Protein AF-0000000085141602 (afdb_homodimer)

Solvent-accessible surface area (backbone atoms only — not comparable to full-atom values): 8099 Å² total; per-residue (Å²): 124,82,6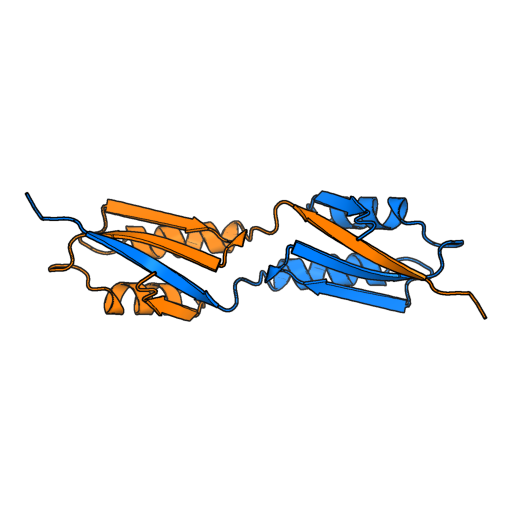4,62,43,82,45,43,29,38,44,47,76,72,51,45,63,69,54,45,49,52,47,30,50,50,49,48,68,38,65,51,36,80,41,54,46,68,37,59,68,73,31,32,34,41,33,33,22,19,58,90,70,36,40,71,66,54,52,31,49,45,38,40,75,75,73,36,48,49,39,88,31,91,123,125,83,62,63,44,82,44,44,28,39,44,47,74,72,51,45,62,68,54,46,50,52,46,31,50,52,48,47,68,38,64,50,37,80,41,53,47,67,36,58,68,75,31,33,34,41,35,35,23,19,57,90,70,36,40,72,66,54,52,33,49,46,36,40,72,76,72,37,48,49,40,85,31,96,120

pLDDT: mean 88.02, std 11.29, range [48.91, 97.75]

Organism: Micrococcus luteus (strain ATCC 4698 / DSM 20030 / JCM 1464 / CCM 169 / CCUG 5858 / IAM 1056 / NBRC 3333 / NCIMB 9278 / NCTC 2665 / VKM Ac-2230) (NCBI:txid465515)

InterPro domains:
  IPR006121 Heavy metal-associated domain, HMA [PF00403] (9-69)
  IPR006121 Heavy metal-associated domain, HMA [PS50846] (5-71)
  IPR006121 Heavy metal-associated domain, HMA [cd00371] (9-71)
  IPR036163 Heavy metal-associated domain superfamily [SSF55008] (4-72)

Secondary structure (DSSP, 8-state):
----EEEEEEEE----HHHHHHHHHHHHTSTTEEEEEEETTTTEEEEEE-TTTS-HHHHHHHHHHTT-EEEEE--/----EEEEEEEE----HHHHHHHHHHHHTSTTEEEEEEETTTTEEEEEE-TTTS-HHHHHHHHHHTT-EEEEE--

Nearest PDB structures (foldseek):
  6ff2-assembly1_B  TM=9.190E-01  e=1.942E-04  Staphylococcus aureus subsp. aureus NCTC 8325
  2qif-assembly1_A  TM=9.012E-01  e=1.942E-04  unclassified
  3dxs-assembly1_X  TM=9.063E-01  e=4.675E-04  Arabidopsis thaliana
  2l3m-assembly1_A  TM=8.772E-01  e=4.084E-04  Bacillus anthracis str. Ames
  1cpz-assembly1_A  TM=8.934E-01  e=8.030E-04  Enterococcus hirae

Structure (mmCIF, N/CA/C/O backbone):
data_AF-0000000085141602-model_v1
#
loop_
_entity.id
_entity.type
_entity.pdbx_description
1 polymer 'Copper chaperone CopZ'
#
loop_
_atom_site.group_PDB
_atom_site.id
_atom_site.type_symbol
_atom_site.label_atom_id
_atom_site.label_alt_id
_atom_site.label_comp_id
_atom_site.label_asym_id
_atom_site.label_entity_id
_atom_site.label_seq_id
_atom_site.pdbx_PDB_ins_code
_atom_site.Cartn_x
_atom_site.Cartn_y
_atom_site.Cartn_z
_atom_site.occupancy
_atom_site.B_iso_or_equiv
_atom_site.auth_seq_id
_atom_site.auth_comp_id
_atom_site.auth_asym_id
_atom_site.auth_atom_id
_atom_site.pdbx_PDB_model_num
ATOM 1 N N . MET A 1 1 ? -6.332 27.312 23.484 1 54.72 1 MET A N 1
ATOM 2 C CA . MET A 1 1 ? -6.516 25.906 23.172 1 54.72 1 MET A CA 1
ATOM 3 C C . MET A 1 1 ? -6.574 25.688 21.656 1 54.72 1 MET A C 1
ATOM 5 O O . MET A 1 1 ? -7.547 26.078 21.016 1 54.72 1 MET A O 1
ATOM 9 N N . THR A 1 2 ? -5.398 25.719 21.109 1 67.19 2 THR A N 1
ATOM 10 C CA . THR A 1 2 ? -5.41 25.844 19.656 1 67.19 2 THR A CA 1
ATOM 11 C C . THR A 1 2 ? -6.25 24.734 19.031 1 67.19 2 THR A C 1
ATOM 13 O O . THR A 1 2 ? -6.184 23.578 19.453 1 67.19 2 THR A O 1
ATOM 16 N N . ALA A 1 3 ? -7.352 25.141 18.484 1 84.75 3 ALA A N 1
ATOM 17 C CA . ALA A 1 3 ? -8.367 24.234 17.953 1 84.75 3 ALA A CA 1
ATOM 18 C C . ALA A 1 3 ? -7.793 23.359 16.844 1 84.75 3 ALA A C 1
ATOM 20 O O . ALA A 1 3 ? -7.156 23.859 15.914 1 84.75 3 ALA A O 1
ATOM 21 N N . THR A 1 4 ? -7.605 22.172 17.266 1 90.94 4 THR A N 1
ATOM 22 C CA . THR A 1 4 ? -7.137 21.234 16.266 1 90.94 4 THR A CA 1
ATOM 23 C C . THR A 1 4 ? -8.312 20.672 15.453 1 90.94 4 THR A C 1
ATOM 25 O O . THR A 1 4 ? -9.422 20.547 15.977 1 90.94 4 THR A O 1
ATOM 28 N N . THR A 1 5 ? -8.125 20.578 14.18 1 93.31 5 THR A N 1
ATOM 29 C CA . THR A 1 5 ? -9.102 19.953 13.297 1 93.31 5 THR A CA 1
ATOM 30 C C . THR A 1 5 ? -8.578 18.625 12.766 1 93.31 5 THR A C 1
ATOM 32 O O . THR A 1 5 ? -7.367 18.406 12.688 1 93.31 5 THR A O 1
ATOM 35 N N . HIS A 1 6 ? -9.555 17.781 12.477 1 94.56 6 HIS A N 1
ATOM 36 C CA . HIS A 1 6 ? -9.266 16.5 11.844 1 94.56 6 HIS A CA 1
ATOM 37 C C . HIS A 1 6 ? -9.461 16.578 10.336 1 94.56 6 HIS A C 1
ATOM 39 O O . HIS A 1 6 ? -10.562 16.859 9.859 1 94.56 6 HIS A O 1
ATOM 45 N N . THR A 1 7 ? -8.383 16.344 9.625 1 94.44 7 THR A N 1
ATOM 46 C CA . THR A 1 7 ? -8.445 16.406 8.172 1 94.44 7 THR A CA 1
ATOM 47 C C . THR A 1 7 ? -8.148 15.047 7.559 1 94.44 7 THR A C 1
ATOM 49 O O . THR A 1 7 ? -7.238 14.344 8 1 94.44 7 THR A O 1
ATOM 52 N N . LEU A 1 8 ? -8.969 14.703 6.59 1 94.31 8 LEU A N 1
ATOM 53 C CA . LEU A 1 8 ? -8.773 13.469 5.832 1 94.31 8 LEU A CA 1
ATOM 54 C C . LEU A 1 8 ? -8.281 13.766 4.418 1 94.31 8 LEU A C 1
ATOM 56 O O . LEU A 1 8 ? -8.875 14.594 3.715 1 94.31 8 LEU A O 1
ATOM 60 N N . LEU A 1 9 ? -7.195 13.094 4.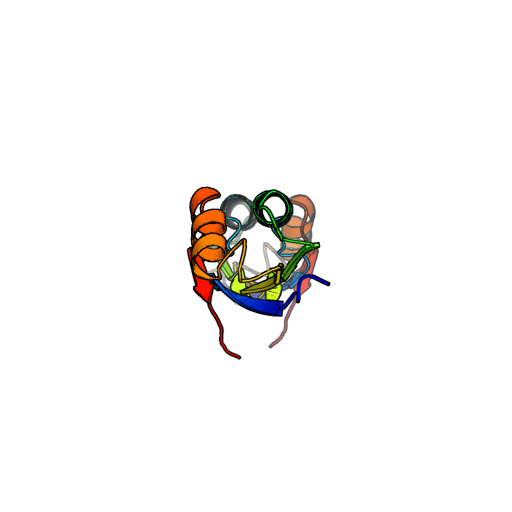113 1 93.81 9 LEU A N 1
ATOM 61 C CA . LEU A 1 9 ? -6.672 13.18 2.754 1 93.81 9 LEU A CA 1
ATOM 62 C C . LEU A 1 9 ? -6.832 11.852 2.023 1 93.81 9 LEU A C 1
ATOM 64 O O . LEU A 1 9 ? -6.664 10.789 2.619 1 93.81 9 LEU A O 1
ATOM 68 N N . ARG A 1 10 ? -7.145 11.953 0.761 1 89.88 10 ARG A N 1
ATOM 69 C CA . ARG A 1 10 ? -7.066 10.805 -0.134 1 89.88 10 ARG A CA 1
ATOM 70 C C . ARG A 1 10 ? -5.734 10.773 -0.873 1 89.88 10 ARG A C 1
ATOM 72 O O . ARG A 1 10 ? -5.305 11.781 -1.437 1 89.88 10 ARG A O 1
ATOM 79 N N . ALA A 1 11 ? -5.098 9.656 -0.662 1 83.69 11 ALA A N 1
ATOM 80 C CA . ALA A 1 11 ? -3.791 9.523 -1.299 1 83.69 11 ALA A CA 1
ATOM 81 C C . ALA A 1 11 ? -3.881 8.672 -2.561 1 83.69 11 ALA A C 1
ATOM 83 O O . ALA A 1 11 ? -4.746 7.801 -2.67 1 83.69 11 ALA A O 1
ATOM 84 N N . GLU A 1 12 ? -3.09 8.984 -3.516 1 75.94 12 GLU A N 1
ATOM 85 C CA . GLU A 1 12 ? -2.928 8.211 -4.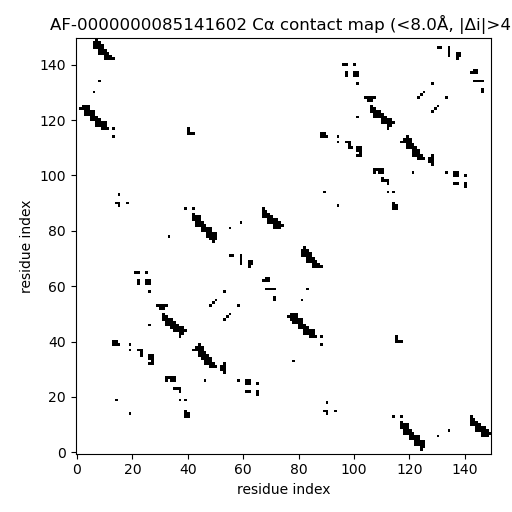742 1 75.94 12 GLU A CA 1
ATOM 86 C C . GLU A 1 12 ? -1.503 7.688 -4.883 1 75.94 12 GLU A C 1
ATOM 88 O O . GLU A 1 12 ? -0.56 8.289 -4.363 1 75.94 12 GLU A O 1
ATOM 93 N N . GLY A 1 13 ? -1.479 6.527 -5.512 1 66.25 13 GLY A N 1
ATOM 94 C CA . GLY A 1 13 ? -0.154 6.008 -5.805 1 66.25 13 GLY A CA 1
ATOM 95 C C . GLY A 1 13 ? 0.419 5.168 -4.676 1 66.25 13 GLY A C 1
ATOM 96 O O . GLY A 1 13 ? 1.611 4.855 -4.676 1 66.25 13 GLY A O 1
ATOM 97 N N . PHE A 1 14 ? -0.442 5.07 -3.656 1 67.31 14 PHE A N 1
ATOM 98 C CA . PHE A 1 14 ? 0.043 4.18 -2.607 1 67.31 14 PHE A CA 1
ATOM 99 C C . PHE A 1 14 ? 0.348 2.797 -3.168 1 67.31 14 PHE A C 1
ATOM 101 O O . PHE A 1 14 ? -0.567 2.031 -3.475 1 67.31 14 PHE A O 1
ATOM 108 N N . SER A 1 15 ? 1.307 2.859 -3.969 1 65.94 15 SER A N 1
ATOM 109 C CA . SER A 1 15 ? 1.892 1.593 -4.398 1 65.94 15 SER A CA 1
ATOM 110 C C . SER A 1 15 ? 3.346 1.477 -3.953 1 65.94 15 SER A C 1
ATOM 112 O O . SER A 1 15 ? 4.027 2.488 -3.773 1 65.94 15 SER A O 1
ATOM 114 N N . CYS A 1 16 ? 3.652 0.542 -3.258 1 71.44 16 CYS A N 1
ATOM 115 C CA . CYS A 1 16 ? 5.07 0.335 -2.992 1 71.44 16 CYS A CA 1
ATOM 116 C C . CYS A 1 16 ? 5.762 -0.313 -4.184 1 71.44 16 CYS A C 1
ATOM 118 O O . CYS A 1 16 ? 5.613 -1.515 -4.414 1 71.44 16 CYS A O 1
ATOM 120 N N . PRO A 1 17 ? 6.234 0.669 -4.973 1 68.19 17 PRO A N 1
ATOM 121 C CA . PRO A 1 17 ? 6.848 0.142 -6.195 1 68.19 17 PRO A CA 1
ATOM 122 C C . PRO A 1 17 ? 7.828 -0.997 -5.918 1 68.19 17 PRO A C 1
ATOM 124 O O . PRO A 1 17 ? 7.867 -1.979 -6.664 1 68.19 17 PRO A O 1
ATOM 127 N N . SER A 1 18 ? 8.586 -0.838 -4.922 1 72.69 18 SER A N 1
ATOM 128 C CA . SER A 1 18 ? 9.547 -1.892 -4.633 1 72.69 18 SER A CA 1
ATOM 129 C C . SER A 1 18 ? 8.852 -3.197 -4.27 1 72.69 18 SER A C 1
ATOM 131 O O . SER A 1 18 ? 9.281 -4.273 -4.684 1 72.69 18 SER A O 1
ATOM 133 N N . CYS A 1 19 ? 7.777 -3.062 -3.666 1 76.94 19 CYS A N 1
ATOM 134 C CA . CYS A 1 19 ? 7.062 -4.266 -3.256 1 76.94 19 CYS A CA 1
ATOM 135 C C . CYS A 1 19 ? 6.41 -4.945 -4.453 1 76.94 19 CYS A C 1
ATOM 137 O O . CYS A 1 19 ? 6.488 -6.168 -4.594 1 76.94 19 CYS A O 1
ATOM 139 N N . VAL A 1 20 ? 5.777 -4.082 -5.273 1 83.81 20 VAL A N 1
ATOM 140 C CA . VAL A 1 20 ? 5.125 -4.621 -6.465 1 83.81 20 VAL A CA 1
ATOM 141 C C . VAL A 1 20 ? 6.148 -5.348 -7.332 1 83.81 20 VAL A C 1
ATOM 143 O O . VAL A 1 20 ? 5.941 -6.504 -7.711 1 83.81 20 VAL A O 1
ATOM 146 N N . ARG A 1 21 ? 7.223 -4.758 -7.465 1 86.94 21 ARG A N 1
ATOM 147 C CA . ARG A 1 21 ? 8.25 -5.336 -8.328 1 86.94 21 ARG A CA 1
ATOM 148 C C . ARG A 1 21 ? 8.805 -6.621 -7.73 1 86.94 21 ARG A C 1
ATOM 150 O O . ARG A 1 21 ? 8.992 -7.613 -8.438 1 86.94 21 ARG A O 1
ATOM 157 N N . LYS A 1 22 ? 9.078 -6.648 -6.48 1 88.31 22 LYS A N 1
ATOM 158 C CA . LYS A 1 22 ? 9.641 -7.809 -5.805 1 88.31 22 LYS A CA 1
ATOM 159 C C . LYS A 1 22 ? 8.703 -9.008 -5.898 1 88.31 22 LYS A C 1
ATOM 161 O O . LYS A 1 22 ? 9.141 -10.125 -6.203 1 88.31 22 LYS A O 1
ATOM 166 N N . ILE A 1 23 ? 7.492 -8.695 -5.664 1 92.19 23 ILE A N 1
ATOM 167 C CA . ILE A 1 23 ? 6.504 -9.773 -5.664 1 92.19 23 ILE A CA 1
ATOM 168 C C . ILE A 1 23 ? 6.328 -10.312 -7.078 1 92.19 23 ILE A C 1
ATOM 170 O O . ILE A 1 23 ? 6.363 -11.531 -7.297 1 92.19 23 ILE A O 1
ATOM 174 N N . GLU A 1 24 ? 6.168 -9.406 -8.008 1 95.69 24 GLU A N 1
ATOM 175 C CA . GLU A 1 24 ? 5.969 -9.844 -9.383 1 95.69 24 GLU A CA 1
ATOM 176 C C . GLU A 1 24 ? 7.195 -10.586 -9.906 1 95.69 24 GLU A C 1
ATOM 178 O O . GLU A 1 24 ? 7.066 -11.609 -10.586 1 95.69 24 GLU A O 1
ATOM 183 N N . LYS A 1 25 ? 8.312 -10.156 -9.586 1 96.12 25 LYS A N 1
ATOM 184 C CA . LYS A 1 25 ? 9.539 -10.828 -10.008 1 96.12 25 LYS A CA 1
ATOM 185 C C . LYS A 1 25 ? 9.641 -12.227 -9.398 1 96.12 25 LYS A C 1
ATOM 187 O O . LYS A 1 25 ? 9.992 -13.18 -10.094 1 96.12 25 LYS A O 1
ATOM 192 N N . ALA A 1 26 ? 9.422 -12.297 -8.195 1 96.38 26 ALA A N 1
ATOM 193 C CA . ALA A 1 26 ? 9.477 -13.578 -7.496 1 96.38 26 ALA A CA 1
ATOM 194 C C . ALA A 1 26 ? 8.508 -14.586 -8.117 1 96.38 26 ALA A C 1
ATOM 196 O O . ALA A 1 26 ? 8.844 -15.758 -8.289 1 96.38 26 ALA A O 1
ATOM 197 N N . LEU A 1 27 ? 7.398 -14.109 -8.461 1 97.62 27 LEU A N 1
ATOM 198 C CA . LEU A 1 27 ? 6.387 -14.977 -9.039 1 97.62 27 LEU A CA 1
ATOM 199 C C . LEU A 1 27 ? 6.758 -15.359 -10.469 1 97.62 27 LEU A C 1
ATOM 201 O O . LEU A 1 27 ? 6.621 -16.531 -10.859 1 97.62 27 LEU A O 1
ATOM 205 N N . ASP A 1 28 ? 7.219 -14.422 -11.188 1 97.25 28 ASP A N 1
ATOM 206 C CA . ASP A 1 28 ? 7.598 -14.648 -12.578 1 97.25 28 ASP A CA 1
ATOM 207 C C . ASP A 1 28 ? 8.75 -15.648 -12.68 1 97.25 28 ASP A C 1
ATOM 209 O O . ASP A 1 28 ? 8.922 -16.297 -13.711 1 97.25 28 ASP A O 1
ATOM 213 N N . ALA A 1 29 ? 9.5 -15.781 -11.68 1 97.38 29 ALA A N 1
ATOM 214 C CA . ALA A 1 29 ? 10.672 -16.656 -11.664 1 97.38 29 ALA A CA 1
ATOM 215 C C . ALA A 1 29 ? 10.258 -18.125 -11.477 1 97.38 29 ALA A C 1
ATOM 217 O O . ALA A 1 29 ? 11.062 -19.031 -11.688 1 97.38 29 ALA A O 1
ATOM 218 N N . LEU A 1 30 ? 9.102 -18.375 -11.117 1 97.75 30 LEU A N 1
ATOM 219 C CA . LEU A 1 30 ? 8.633 -19.734 -10.883 1 97.75 30 LEU A CA 1
ATOM 220 C C . LEU A 1 30 ? 8.367 -20.453 -12.203 1 97.75 30 LEU A C 1
ATOM 222 O O . LEU A 1 30 ? 7.793 -19.859 -13.125 1 97.75 30 LEU A O 1
ATOM 226 N N . PRO A 1 31 ? 8.734 -21.703 -12.25 1 97.31 31 PRO A N 1
ATOM 227 C CA . PRO A 1 31 ? 8.406 -22.453 -13.461 1 97.31 31 PRO A CA 1
ATOM 228 C C . PRO A 1 31 ? 6.902 -22.547 -13.711 1 97.31 31 PRO A C 1
ATOM 230 O O . PRO A 1 31 ? 6.121 -22.719 -12.766 1 97.31 31 PRO A O 1
ATOM 233 N N . GLY A 1 32 ? 6.566 -22.281 -14.984 1 97.19 32 GLY A N 1
ATOM 234 C CA . GLY A 1 32 ? 5.16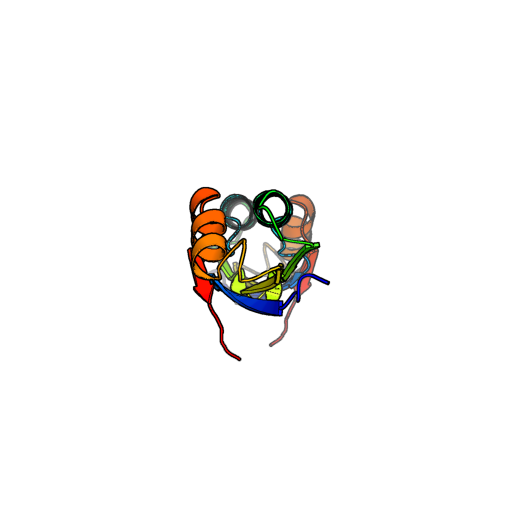8 -22.453 -15.344 1 97.19 32 GLY A CA 1
ATOM 235 C C . GLY A 1 32 ? 4.363 -21.172 -15.203 1 97.19 32 GLY A C 1
ATOM 236 O O . GLY A 1 32 ? 3.193 -21.125 -15.586 1 97.19 32 GLY A O 1
ATOM 237 N N . VAL A 1 33 ? 4.914 -20.219 -14.602 1 97.62 33 VAL A N 1
ATOM 238 C CA . VAL A 1 33 ? 4.238 -18.938 -14.523 1 97.62 33 VAL A CA 1
ATOM 239 C C . VAL A 1 33 ? 4.438 -18.156 -15.828 1 97.62 33 VAL A C 1
ATOM 241 O O . VAL A 1 33 ? 5.559 -18.062 -16.328 1 97.62 33 VAL A O 1
ATOM 244 N N . THR A 1 34 ? 3.389 -17.578 -16.297 1 97 34 THR A N 1
ATOM 245 C CA . THR A 1 34 ? 3.463 -16.859 -17.562 1 97 34 THR A CA 1
ATOM 246 C C . THR A 1 34 ? 3.164 -15.383 -17.375 1 97 34 THR A C 1
ATOM 248 O O . THR A 1 34 ? 3.361 -14.578 -18.281 1 97 34 THR A O 1
ATOM 251 N N . GLY A 1 35 ? 2.619 -15.031 -16.125 1 96.75 35 GLY A N 1
ATOM 252 C CA . GLY A 1 35 ? 2.342 -13.641 -15.805 1 96.75 35 GLY A CA 1
ATOM 253 C C . GLY A 1 35 ? 1.932 -13.422 -14.359 1 96.75 35 GLY A C 1
ATOM 254 O O . GLY A 1 35 ? 1.248 -14.266 -13.766 1 96.75 35 GLY A O 1
ATOM 255 N N . ALA A 1 36 ? 2.367 -12.297 -13.812 1 96.81 36 ALA A N 1
ATOM 256 C CA . ALA A 1 36 ? 1.985 -11.867 -12.469 1 96.81 36 ALA A CA 1
ATOM 257 C C . ALA A 1 36 ? 1.729 -10.367 -12.422 1 96.81 36 ALA A C 1
ATOM 259 O O . ALA A 1 36 ? 2.514 -9.578 -12.961 1 96.81 36 ALA A O 1
ATOM 260 N N . GLN A 1 37 ? 0.609 -10.086 -11.797 1 94.38 37 GLN A N 1
ATOM 261 C CA . GLN A 1 37 ? 0.242 -8.68 -11.641 1 94.38 37 GLN A CA 1
ATOM 262 C C . GLN A 1 37 ? -0.226 -8.391 -10.219 1 94.38 37 GLN A C 1
ATOM 264 O O . GLN A 1 37 ? -1.132 -9.055 -9.711 1 94.38 37 GLN A O 1
ATOM 269 N N . VAL A 1 38 ? 0.414 -7.414 -9.633 1 90.81 38 VAL A N 1
ATOM 270 C CA . VAL A 1 38 ? 0.048 -7.008 -8.281 1 90.81 38 VAL A CA 1
ATOM 271 C C . VAL A 1 38 ? -0.857 -5.781 -8.336 1 90.81 38 VAL A C 1
ATOM 273 O O . VAL A 1 38 ? -0.528 -4.789 -8.984 1 90.81 38 VAL A O 1
ATOM 276 N N . HIS A 1 39 ? -1.957 -5.953 -7.742 1 85.38 39 HIS A N 1
ATOM 277 C CA . HIS A 1 39 ? -2.865 -4.836 -7.52 1 85.38 39 HIS A CA 1
ATOM 278 C C . HIS A 1 39 ? -2.822 -4.371 -6.07 1 85.38 39 HIS A C 1
ATOM 280 O O . HIS A 1 39 ? -3.615 -4.828 -5.242 1 85.38 39 HIS A O 1
ATOM 286 N N . PHE A 1 40 ? -1.981 -3.518 -5.875 1 77.5 40 PHE A N 1
ATOM 287 C CA . PHE A 1 40 ? -1.667 -3.092 -4.52 1 77.5 40 PHE A CA 1
ATOM 288 C C . PHE A 1 40 ? -2.887 -2.467 -3.85 1 77.5 40 PHE A C 1
ATOM 290 O O . PHE A 1 40 ? -3.223 -2.811 -2.715 1 77.5 40 PHE A O 1
ATOM 297 N N . GLU A 1 41 ? -3.553 -1.621 -4.574 1 70.94 41 GLU A N 1
ATOM 298 C CA . GLU A 1 41 ? -4.668 -0.86 -4.02 1 70.94 41 GLU A CA 1
ATOM 299 C C . GLU A 1 41 ? -5.793 -1.784 -3.559 1 70.94 41 GLU A C 1
ATOM 301 O O . GLU A 1 41 ? -6.473 -1.498 -2.57 1 70.94 41 GLU A O 1
ATOM 306 N N . THR A 1 42 ? -5.883 -2.883 -4.246 1 77.38 42 THR A N 1
ATOM 307 C CA . THR A 1 42 ? -6.984 -3.785 -3.924 1 77.38 42 THR A CA 1
ATOM 308 C C . THR A 1 42 ? -6.477 -5.008 -3.164 1 77.38 42 THR A C 1
ATOM 310 O O . THR A 1 42 ? -7.23 -5.953 -2.928 1 77.38 42 THR A O 1
ATOM 313 N N . GLN A 1 43 ? -5.215 -5.004 -2.83 1 81.19 43 GLN A N 1
ATOM 314 C CA . GLN A 1 43 ? -4.598 -6.09 -2.074 1 81.19 43 GLN A CA 1
ATOM 315 C C . GLN A 1 43 ? -4.785 -7.426 -2.785 1 81.19 43 GLN A C 1
ATOM 317 O O . GLN A 1 43 ? -5.156 -8.422 -2.158 1 81.19 43 GLN A O 1
ATOM 322 N N . ARG A 1 44 ? -4.566 -7.402 -4.102 1 89.44 44 ARG A N 1
ATOM 323 C CA . ARG A 1 44 ? -4.742 -8.609 -4.902 1 89.44 44 ARG A CA 1
ATOM 324 C C . ARG A 1 44 ? -3.516 -8.875 -5.77 1 89.44 44 ARG A C 1
ATOM 326 O O . ARG A 1 44 ? -2.84 -7.938 -6.203 1 89.44 44 ARG A O 1
ATOM 333 N N . ILE A 1 45 ? -3.404 -10.156 -6.059 1 92.75 45 ILE A N 1
ATOM 334 C CA . ILE A 1 45 ? -2.371 -10.617 -6.977 1 92.75 45 ILE A CA 1
ATOM 335 C C . ILE A 1 45 ? -2.973 -11.594 -7.98 1 92.75 45 ILE A C 1
ATOM 337 O O . ILE A 1 45 ? -3.615 -12.578 -7.594 1 92.75 45 ILE A O 1
ATOM 341 N N . GLU A 1 46 ? -2.803 -11.266 -9.188 1 96.06 46 GLU A N 1
ATOM 342 C CA . GLU A 1 46 ? -3.209 -12.18 -10.25 1 96.06 46 GLU A CA 1
ATOM 343 C C . GLU A 1 46 ? -2.008 -12.906 -10.844 1 96.06 46 GLU A C 1
ATOM 345 O O . GLU A 1 46 ? -0.972 -12.297 -11.109 1 96.06 46 GLU A O 1
ATOM 350 N N . VAL A 1 47 ? -2.234 -14.227 -11.062 1 96.44 47 VAL A N 1
ATOM 351 C CA . VAL A 1 47 ? -1.129 -15.008 -11.609 1 96.44 47 VAL A CA 1
ATOM 352 C C . VAL A 1 47 ? -1.655 -15.992 -12.656 1 96.44 47 VAL A C 1
ATOM 354 O O . VAL A 1 47 ? -2.643 -16.688 -12.414 1 96.44 47 VAL A O 1
ATOM 357 N N . ASP A 1 48 ? -1.082 -15.992 -13.758 1 97.31 48 ASP A N 1
ATOM 358 C CA . ASP A 1 48 ? -1.276 -17.031 -14.758 1 97.31 48 ASP A CA 1
ATOM 359 C C . ASP A 1 48 ? -0.176 -18.094 -14.68 1 97.31 48 ASP A C 1
ATOM 361 O O . ASP A 1 48 ? 1.01 -17.766 -14.773 1 97.31 48 ASP A O 1
ATOM 365 N N . HIS A 1 49 ? -0.628 -19.328 -14.508 1 97.19 49 HIS A N 1
ATOM 366 C CA . HIS A 1 49 ? 0.385 -20.359 -14.297 1 97.19 49 HIS A CA 1
ATOM 367 C C . HIS A 1 49 ? -0.146 -21.75 -14.672 1 97.19 49 HIS A C 1
ATOM 369 O O . HIS A 1 49 ? -1.358 -21.938 -14.789 1 97.19 49 HIS A O 1
ATOM 375 N N . ASP A 1 50 ? 0.833 -22.672 -14.8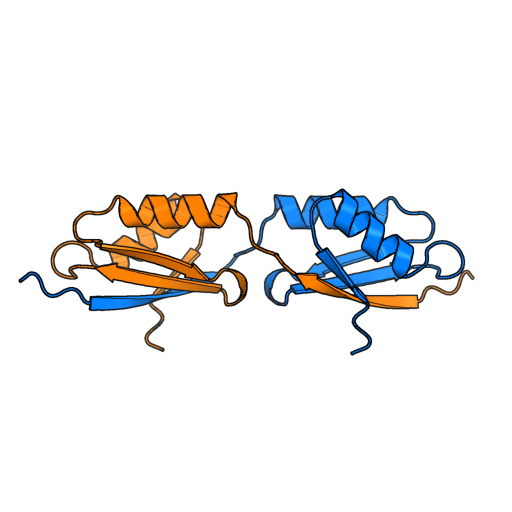98 1 97.19 50 ASP A N 1
ATOM 376 C CA . ASP A 1 50 ? 0.536 -24.109 -15.008 1 97.19 50 ASP A CA 1
ATOM 377 C C . ASP A 1 50 ? 0.455 -24.75 -13.633 1 97.19 50 ASP A C 1
ATOM 379 O O . ASP A 1 50 ? 1.473 -24.922 -12.961 1 97.19 50 ASP A O 1
ATOM 383 N N . PRO A 1 51 ? -0.785 -25.125 -13.32 1 95.25 51 PRO A N 1
ATOM 384 C CA . PRO A 1 51 ? -0.944 -25.641 -11.961 1 95.25 51 PRO A CA 1
ATOM 385 C C . PRO A 1 51 ? -0.251 -26.984 -11.758 1 95.25 51 PRO A C 1
ATOM 387 O O . PRO A 1 51 ? -0.033 -27.406 -10.617 1 95.25 51 PRO A O 1
ATOM 390 N N . GLN A 1 52 ? 0.085 -27.625 -12.781 1 96 52 GLN A N 1
ATOM 391 C CA . GLN A 1 52 ? 0.811 -28.891 -12.672 1 96 52 GLN A CA 1
ATOM 392 C C . GLN A 1 52 ? 2.289 -28.641 -12.375 1 96 52 GLN A C 1
ATOM 394 O O . GLN A 1 52 ? 2.975 -29.531 -11.852 1 96 52 GLN A O 1
ATOM 399 N N . THR A 1 53 ? 2.746 -27.531 -12.625 1 97.25 53 THR A N 1
ATOM 400 C CA . THR A 1 53 ? 4.145 -27.156 -12.43 1 97.25 53 THR A CA 1
ATOM 401 C C . THR A 1 53 ? 4.312 -26.312 -11.164 1 97.25 53 THR A C 1
ATOM 403 O O . THR A 1 53 ? 5.211 -26.578 -10.359 1 97.25 53 THR A O 1
ATOM 406 N N . THR A 1 54 ? 3.516 -25.328 -11.047 1 97.38 54 THR A N 1
ATOM 407 C CA . THR A 1 54 ? 3.473 -24.422 -9.906 1 97.38 54 THR A CA 1
ATOM 408 C C . THR A 1 54 ? 2.057 -24.328 -9.344 1 97.38 54 THR A C 1
ATOM 410 O O . THR A 1 54 ? 1.153 -23.812 -10.008 1 97.38 54 THR A O 1
ATOM 413 N N . THR A 1 55 ? 1.942 -24.781 -8.141 1 95.81 55 THR A N 1
ATOM 414 C CA . THR A 1 55 ? 0.63 -24.797 -7.5 1 95.81 55 THR A CA 1
ATOM 415 C C . THR A 1 55 ? 0.322 -23.438 -6.867 1 95.81 55 THR A C 1
ATOM 417 O O . THR A 1 55 ? 1.201 -22.578 -6.762 1 95.81 55 THR A O 1
ATOM 420 N N . ALA A 1 56 ? -0.925 -23.297 -6.355 1 95.06 56 ALA A N 1
ATOM 421 C CA . ALA A 1 56 ? -1.312 -22.094 -5.633 1 95.06 56 ALA A CA 1
ATOM 422 C C . ALA A 1 56 ? -0.502 -21.938 -4.348 1 95.06 56 ALA A C 1
ATOM 424 O O . ALA A 1 56 ? -0.142 -20.828 -3.961 1 95.06 56 ALA A O 1
ATOM 425 N N . GLN A 1 57 ? -0.252 -23.062 -3.748 1 95.75 57 GLN A N 1
ATOM 426 C CA . GLN A 1 57 ? 0.535 -23.016 -2.52 1 95.75 57 GLN A CA 1
ATOM 427 C C . GLN A 1 57 ? 1.966 -22.578 -2.799 1 95.75 57 GLN A C 1
ATOM 429 O O . GLN A 1 57 ? 2.561 -21.844 -1.997 1 95.75 57 GLN A O 1
ATOM 434 N N . ASP A 1 58 ? 2.475 -22.969 -3.881 1 96.75 58 ASP A N 1
ATOM 435 C CA . ASP A 1 58 ? 3.797 -22.5 -4.293 1 96.75 58 ASP A CA 1
ATOM 436 C C . ASP A 1 58 ? 3.82 -20.984 -4.453 1 96.75 58 ASP A C 1
ATOM 438 O O . ASP A 1 58 ? 4.797 -20.328 -4.086 1 96.75 58 ASP A O 1
ATOM 442 N N . LEU A 1 59 ? 2.762 -20.484 -5.07 1 96.81 59 LEU A N 1
ATOM 443 C CA . LEU A 1 59 ? 2.643 -19.047 -5.246 1 96.81 59 LEU A CA 1
ATOM 444 C C . LEU A 1 59 ? 2.629 -18.328 -3.9 1 96.81 59 LEU A C 1
ATOM 446 O O . LEU A 1 59 ? 3.332 -17.328 -3.713 1 96.81 59 LEU A O 1
ATOM 450 N N . VAL A 1 60 ? 1.872 -18.828 -2.973 1 95.25 60 VAL A N 1
ATOM 451 C CA . VAL A 1 60 ? 1.751 -18.25 -1.637 1 95.25 60 VAL A CA 1
ATOM 452 C C . VAL A 1 60 ? 3.113 -18.25 -0.948 1 95.25 60 VAL A C 1
ATOM 454 O O . VAL A 1 60 ? 3.51 -17.25 -0.344 1 95.25 60 VAL A O 1
ATOM 457 N N . GLU A 1 61 ? 3.818 -19.281 -1.111 1 96.31 61 GLU A N 1
ATOM 458 C CA . GLU A 1 61 ? 5.137 -19.406 -0.491 1 96.31 61 GLU A CA 1
ATOM 459 C C . GLU A 1 61 ? 6.129 -18.422 -1.109 1 96.31 61 GLU A C 1
ATOM 461 O O . GLU A 1 61 ? 6.98 -17.875 -0.409 1 96.31 61 GLU A O 1
ATOM 466 N N . ALA A 1 62 ? 6.047 -18.266 -2.363 1 96.44 62 ALA A N 1
ATOM 467 C CA . ALA A 1 62 ? 6.918 -17.297 -3.037 1 96.44 62 ALA A CA 1
ATOM 468 C C . ALA A 1 62 ? 6.68 -15.883 -2.516 1 96.44 62 ALA A C 1
ATOM 470 O O . ALA A 1 62 ? 7.629 -15.141 -2.271 1 96.44 62 ALA A O 1
ATOM 471 N N . VAL A 1 63 ? 5.426 -15.523 -2.348 1 93.06 63 VAL A N 1
ATOM 472 C CA . VAL A 1 63 ? 5.055 -14.219 -1.82 1 93.06 63 VAL A CA 1
ATOM 473 C C . VAL A 1 63 ? 5.566 -14.07 -0.39 1 93.06 63 VAL A C 1
ATOM 475 O O . VAL A 1 63 ? 6.098 -13.023 -0.017 1 93.06 63 VAL A O 1
ATOM 478 N N . ALA A 1 64 ? 5.484 -15.125 0.377 1 92.19 64 ALA A N 1
ATOM 479 C CA . ALA A 1 64 ? 5.969 -15.125 1.756 1 92.19 64 ALA A CA 1
ATOM 480 C C . ALA A 1 64 ? 7.48 -14.93 1.807 1 92.19 64 ALA A C 1
ATOM 482 O O . ALA A 1 64 ? 7.996 -14.211 2.67 1 92.19 64 ALA A O 1
ATOM 483 N N . LYS A 1 65 ? 8.117 -15.5 0.914 1 93.38 65 LYS A N 1
ATOM 484 C CA . LYS A 1 65 ? 9.578 -15.43 0.867 1 93.38 65 LYS A CA 1
ATOM 485 C C . LYS A 1 65 ? 10.055 -13.992 0.651 1 93.38 65 LYS A C 1
ATOM 487 O O . LYS A 1 65 ? 11.133 -13.617 1.109 1 93.38 65 LYS A O 1
ATOM 492 N N . VAL A 1 66 ? 9.219 -13.266 -0.024 1 88.5 66 VAL A N 1
ATOM 493 C CA . VAL A 1 66 ? 9.633 -11.891 -0.281 1 88.5 66 VAL A CA 1
ATOM 494 C C . VAL A 1 66 ? 9.125 -10.984 0.839 1 88.5 66 VAL A C 1
ATOM 496 O O . VAL A 1 66 ? 9.383 -9.773 0.832 1 88.5 66 VAL A O 1
ATOM 499 N N . GLY A 1 67 ? 8.383 -11.555 1.804 1 84.88 67 GLY A N 1
ATOM 500 C CA . GLY A 1 67 ? 8.109 -10.781 3.008 1 84.88 67 GLY A CA 1
ATOM 501 C C . GLY A 1 67 ? 6.645 -10.406 3.152 1 84.88 67 GLY A C 1
ATOM 502 O O . GLY A 1 67 ? 6.293 -9.57 3.982 1 84.88 67 GLY A O 1
ATOM 503 N N . TYR A 1 68 ? 5.754 -11.062 2.322 1 84.12 68 TYR A N 1
ATOM 504 C CA . TYR A 1 68 ? 4.34 -10.711 2.389 1 84.12 68 TYR A CA 1
ATOM 505 C C . TYR A 1 68 ? 3.473 -11.945 2.592 1 84.12 68 TYR A C 1
ATOM 507 O O . TYR A 1 68 ? 3.883 -13.062 2.256 1 84.12 68 TYR A O 1
ATOM 515 N N . THR A 1 69 ? 2.373 -11.633 3.109 1 89.38 69 THR A N 1
ATOM 516 C CA . THR A 1 69 ? 1.418 -12.719 3.314 1 89.38 69 THR A CA 1
ATOM 517 C C . THR A 1 69 ? 0.336 -12.695 2.238 1 89.38 69 THR A C 1
ATOM 519 O O . THR A 1 69 ? -0.16 -11.625 1.871 1 89.38 69 THR A O 1
ATOM 522 N N . ALA A 1 70 ? 0.169 -13.891 1.712 1 91 70 ALA A N 1
ATOM 523 C CA . ALA A 1 70 ? -0.89 -14.031 0.715 1 91 70 ALA A CA 1
ATOM 524 C C . ALA A 1 70 ? -1.674 -15.32 0.93 1 91 70 ALA A C 1
ATOM 526 O O . ALA A 1 70 ? -1.176 -16.266 1.555 1 91 70 ALA A O 1
ATOM 527 N N . ARG A 1 71 ? -2.918 -15.336 0.515 1 91.19 71 ARG A N 1
ATOM 528 C CA . ARG A 1 71 ? -3.781 -16.516 0.551 1 91.19 71 ARG A CA 1
ATOM 529 C C . ARG A 1 71 ? -4.57 -16.656 -0.746 1 91.19 71 ARG A C 1
ATOM 531 O O . ARG A 1 71 ? -4.961 -15.648 -1.352 1 91.19 71 ARG A O 1
ATOM 538 N N . PRO A 1 72 ? -4.656 -17.922 -1.152 1 85.62 72 PRO A N 1
ATOM 539 C CA . PRO A 1 72 ? -5.496 -18.094 -2.342 1 85.62 72 PRO A CA 1
ATOM 540 C C . PRO A 1 72 ? -6.91 -17.547 -2.15 1 85.62 72 PRO A C 1
ATOM 542 O O . PRO A 1 72 ? -7.48 -17.672 -1.065 1 85.62 72 PRO A O 1
ATOM 545 N N . SER A 1 73 ? -7.266 -16.531 -3.043 1 76.38 73 SER A N 1
ATOM 546 C CA . SER A 1 73 ? -8.633 -16.016 -2.984 1 76.38 73 SER A CA 1
ATOM 547 C C . SER A 1 73 ? -9.5 -16.625 -4.078 1 76.38 73 SER A C 1
ATOM 549 O O . SER A 1 73 ? -9.031 -16.859 -5.195 1 76.38 73 SER A O 1
ATOM 551 N N . ALA A 1 74 ? -10.344 -17.641 -3.836 1 63.44 74 ALA A N 1
ATOM 552 C CA . ALA A 1 74 ? -11.258 -18.141 -4.859 1 63.44 74 ALA A CA 1
ATOM 553 C C . ALA A 1 74 ? -11.914 -17 -5.621 1 63.44 74 ALA A C 1
ATOM 555 O O . ALA A 1 74 ? -12.086 -17.078 -6.84 1 63.44 74 ALA A O 1
ATOM 556 N N . PHE A 1 75 ? -12.727 -16.125 -5.074 1 48.91 75 PHE A N 1
ATOM 557 C CA . PHE A 1 75 ? -13.461 -14.992 -5.641 1 48.91 75 PHE A CA 1
ATOM 558 C C . PHE A 1 75 ? -12.906 -13.672 -5.117 1 48.91 75 PHE A C 1
ATOM 560 O O . PHE A 1 75 ? -12.391 -13.609 -4 1 48.91 75 PHE A O 1
ATOM 567 N N . MET B 1 1 ? -0.056 -28.078 -24.766 1 53.59 1 MET B N 1
ATOM 568 C CA . MET B 1 1 ? -0.481 -26.703 -24.484 1 53.59 1 MET B CA 1
ATOM 569 C C . MET B 1 1 ? -0.725 -26.5 -23 1 53.59 1 MET B C 1
ATOM 571 O O . MET B 1 1 ? -1.668 -27.062 -22.438 1 53.59 1 MET B O 1
ATOM 575 N N . THR B 1 2 ? 0.359 -26.344 -22.312 1 67.06 2 THR B N 1
ATOM 576 C CA . THR B 1 2 ? 0.21 -26.469 -20.875 1 67.06 2 THR B CA 1
ATOM 577 C C . THR B 1 2 ? -0.841 -25.484 -20.344 1 67.06 2 THR B C 1
ATOM 579 O O . THR B 1 2 ? -0.876 -24.328 -20.766 1 67.06 2 THR B O 1
ATOM 582 N N . ALA B 1 3 ? -1.915 -26.047 -19.953 1 85 3 ALA B N 1
ATOM 583 C CA . ALA B 1 3 ? -3.094 -25.281 -19.531 1 85 3 ALA B CA 1
ATOM 584 C C . ALA B 1 3 ? -2.764 -24.344 -18.391 1 85 3 ALA B C 1
ATOM 586 O O . ALA B 1 3 ? -2.148 -24.75 -17.391 1 85 3 ALA B O 1
ATOM 587 N N . THR B 1 4 ? -2.723 -23.156 -18.797 1 90.75 4 THR B N 1
ATOM 588 C CA . THR B 1 4 ? -2.502 -22.156 -17.75 1 90.75 4 THR B CA 1
ATOM 589 C C . THR B 1 4 ? -3.816 -21.781 -17.078 1 90.75 4 THR B C 1
ATOM 591 O O . THR B 1 4 ? -4.875 -21.812 -17.703 1 90.75 4 THR B O 1
ATOM 594 N N . THR B 1 5 ? -3.762 -21.688 -15.781 1 93.31 5 THR B N 1
ATOM 595 C CA . THR B 1 5 ? -4.898 -21.203 -15.008 1 93.31 5 THR B CA 1
ATOM 596 C C . THR B 1 5 ? -4.621 -19.812 -14.445 1 93.31 5 THR B C 1
ATOM 598 O O . THR B 1 5 ? -3.463 -19.453 -14.234 1 93.31 5 THR B O 1
ATOM 601 N N . HIS B 1 6 ? -5.727 -19.109 -14.273 1 94.5 6 HIS B N 1
ATOM 602 C CA . HIS B 1 6 ? -5.68 -17.797 -13.625 1 94.5 6 HIS B CA 1
ATOM 603 C C . HIS B 1 6 ? -6.016 -17.906 -12.148 1 94.5 6 HIS B C 1
ATOM 605 O O . HIS B 1 6 ? -7.113 -18.344 -11.781 1 94.5 6 HIS B O 1
ATOM 611 N N . THR B 1 7 ? -5.074 -17.547 -11.336 1 94.44 7 THR B N 1
ATOM 612 C CA . THR B 1 7 ? -5.27 -17.625 -9.891 1 94.44 7 THR B CA 1
ATOM 613 C C . THR B 1 7 ? -5.23 -16.234 -9.258 1 94.44 7 THR B C 1
ATOM 615 O O . THR B 1 7 ? -4.383 -15.414 -9.617 1 94.44 7 THR B O 1
ATOM 618 N N . LEU B 1 8 ? -6.168 -16 -8.383 1 94.31 8 LEU B N 1
ATOM 619 C CA . LEU B 1 8 ? -6.227 -14.758 -7.621 1 94.31 8 LEU B CA 1
ATOM 620 C C . LEU B 1 8 ? -5.852 -15 -6.16 1 94.31 8 LEU B C 1
ATOM 622 O O . LEU B 1 8 ? -6.402 -15.891 -5.512 1 94.31 8 LEU B O 1
ATOM 626 N N . LEU B 1 9 ? -4.906 -14.188 -5.75 1 93.81 9 LEU B N 1
ATOM 627 C CA . LEU B 1 9 ? -4.52 -14.211 -4.34 1 93.81 9 LEU B CA 1
ATOM 628 C C . LEU B 1 9 ? -4.93 -12.922 -3.643 1 93.81 9 LEU B C 1
ATOM 630 O O . LEU B 1 9 ? -4.848 -11.836 -4.227 1 93.81 9 LEU B O 1
ATOM 634 N N . ARG B 1 10 ? -5.348 -13.062 -2.406 1 89.81 10 ARG B N 1
ATOM 635 C CA . ARG B 1 10 ? -5.516 -11.914 -1.516 1 89.81 10 ARG B CA 1
ATOM 636 C C . ARG B 1 10 ? -4.281 -11.711 -0.647 1 89.81 10 ARG B C 1
ATOM 638 O O . ARG B 1 10 ? -3.773 -12.664 -0.046 1 89.81 10 ARG B O 1
ATOM 645 N N . ALA B 1 11 ? -3.787 -10.523 -0.799 1 83.62 11 ALA B N 1
ATOM 646 C CA . ALA B 1 11 ? -2.576 -10.219 -0.043 1 83.62 11 ALA B CA 1
ATOM 647 C C . ALA B 1 11 ? -2.896 -9.383 1.193 1 83.62 11 ALA B C 1
ATOM 649 O O . ALA B 1 11 ? -3.883 -8.641 1.21 1 83.62 11 ALA B O 1
ATOM 650 N N . GLU B 1 12 ? -2.166 -9.578 2.232 1 76 12 GLU B N 1
ATOM 651 C CA . GLU B 1 12 ? -2.221 -8.789 3.457 1 76 12 GLU B CA 1
ATOM 652 C C . GLU B 1 12 ? -0.887 -8.094 3.727 1 76 12 GLU B C 1
ATOM 654 O O . GLU B 1 12 ? 0.166 -8.586 3.311 1 76 12 GLU B O 1
ATOM 659 N N . GLY B 1 13 ? -1.069 -6.941 4.332 1 66.62 13 GLY B N 1
ATOM 660 C CA . GLY B 1 13 ? 0.15 -6.266 4.75 1 66.62 13 GLY B CA 1
ATOM 661 C C . GLY B 1 13 ? 0.722 -5.352 3.684 1 66.62 13 GLY B C 1
ATOM 662 O O . GLY B 1 13 ? 1.863 -4.898 3.793 1 66.62 13 GLY B O 1
ATOM 663 N N . PHE B 1 14 ? -0.048 -5.324 2.598 1 67.56 14 PHE B N 1
ATOM 664 C CA . PHE B 1 14 ? 0.426 -4.383 1.59 1 67.56 14 PHE B CA 1
ATOM 665 C C . PHE B 1 14 ? 0.511 -2.973 2.164 1 67.56 14 PHE B C 1
ATOM 667 O O . PHE B 1 14 ? -0.514 -2.318 2.371 1 67.56 14 PHE B O 1
ATOM 674 N N . SER B 1 15 ? 1.352 -2.928 3.076 1 66.06 15 SER B N 1
ATOM 675 C CA . SER B 1 15 ? 1.729 -1.604 3.559 1 66.06 15 SER B CA 1
ATOM 676 C C . SER B 1 15 ? 3.203 -1.316 3.287 1 66.06 15 SER B C 1
ATOM 678 O O . SER B 1 15 ? 4.02 -2.238 3.217 1 66.06 15 SER B O 1
ATOM 680 N N . CYS B 1 16 ? 3.463 -0.349 2.619 1 71.56 16 CYS B N 1
ATOM 681 C CA . CYS B 1 16 ? 4.871 0.026 2.516 1 71.56 16 CYS B CA 1
ATOM 682 C C . CYS B 1 16 ? 5.328 0.766 3.766 1 71.56 16 CYS B C 1
ATOM 684 O O . CYS B 1 16 ? 5 1.938 3.955 1 71.56 16 CYS B O 1
ATOM 686 N N . PRO B 1 17 ? 5.863 -0.138 4.609 1 68.5 17 PRO B N 1
ATOM 687 C CA . PRO B 1 17 ? 6.254 0.468 5.883 1 68.5 17 PRO B CA 1
ATOM 688 C C . PRO B 1 17 ? 7.105 1.724 5.703 1 68.5 17 PRO B C 1
ATOM 690 O O . PRO B 1 17 ? 6.934 2.699 6.438 1 68.5 17 PRO B O 1
ATOM 693 N N . SER B 1 18 ? 7.965 1.643 4.809 1 73.12 18 SER B N 1
ATOM 694 C CA . SER B 1 18 ? 8.812 2.814 4.613 1 73.12 18 SER B CA 1
ATOM 695 C C . SER B 1 18 ? 7.992 4.02 4.16 1 73.12 18 SER B C 1
ATOM 697 O O . SER B 1 18 ? 8.234 5.145 4.602 1 73.12 18 SER B O 1
ATOM 699 N N . CYS B 1 19 ? 7.023 3.77 3.436 1 77.19 19 CYS B N 1
ATOM 700 C CA . CYS B 1 19 ? 6.199 4.867 2.941 1 77.19 19 CYS B CA 1
ATOM 701 C C . CYS B 1 19 ? 5.336 5.449 4.055 1 77.19 19 CYS B C 1
ATOM 703 O O . CYS B 1 19 ? 5.234 6.668 4.195 1 77.19 19 CYS B O 1
ATOM 705 N N . VAL B 1 20 ? 4.738 4.5 4.82 1 83.88 20 VAL B N 1
ATOM 706 C CA 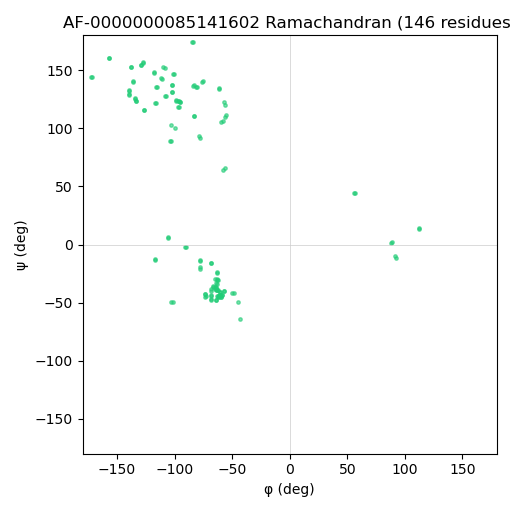. VAL B 1 20 ? 3.896 4.941 5.926 1 83.88 20 VAL B CA 1
ATOM 707 C C . VAL B 1 20 ? 4.719 5.797 6.891 1 83.88 20 VAL B C 1
ATOM 709 O O . VAL B 1 20 ? 4.316 6.906 7.238 1 83.88 20 VAL B O 1
ATOM 712 N N . ARG B 1 21 ? 5.844 5.363 7.145 1 86.94 21 ARG B N 1
ATOM 713 C CA . ARG B 1 21 ? 6.684 6.066 8.109 1 86.94 21 ARG B CA 1
ATOM 714 C C . ARG B 1 21 ? 7.129 7.418 7.559 1 86.94 21 ARG B C 1
ATOM 716 O O . ARG B 1 21 ? 7.109 8.422 8.281 1 86.94 21 ARG B O 1
ATOM 723 N N . LYS B 1 22 ? 7.52 7.48 6.344 1 88.38 22 LYS B N 1
ATOM 724 C CA . LYS B 1 22 ? 7.984 8.711 5.719 1 88.38 22 LYS B CA 1
ATOM 725 C C . LYS B 1 22 ? 6.891 9.773 5.703 1 88.38 22 LYS B C 1
ATOM 727 O O . LYS B 1 22 ? 7.137 10.938 6.031 1 88.38 22 LYS B O 1
ATOM 732 N N . ILE B 1 23 ? 5.758 9.305 5.34 1 92.19 23 ILE B N 1
ATOM 733 C CA . ILE B 1 23 ? 4.641 10.234 5.227 1 92.19 23 ILE B CA 1
ATOM 734 C C . ILE B 1 23 ? 4.246 10.734 6.617 1 92.19 23 ILE B C 1
ATOM 736 O O . ILE B 1 23 ? 4.098 11.938 6.828 1 92.19 23 ILE B O 1
ATOM 740 N N . GLU B 1 24 ? 4.129 9.797 7.516 1 95.69 24 GLU B N 1
ATOM 741 C CA . GLU B 1 24 ? 3.729 10.195 8.859 1 95.69 24 GLU B CA 1
ATOM 742 C C . GLU B 1 24 ? 4.785 11.094 9.508 1 95.69 24 GLU B C 1
ATOM 744 O O . GLU B 1 24 ? 4.449 12.086 10.156 1 95.69 24 GLU B O 1
ATOM 749 N N . LYS B 1 25 ? 5.969 10.82 9.312 1 96.19 25 LYS B N 1
ATOM 750 C CA . LYS B 1 25 ? 7.043 11.648 9.859 1 96.19 25 LYS B CA 1
ATOM 751 C C . LYS B 1 25 ? 7.016 13.047 9.25 1 96.19 25 LYS B C 1
ATOM 753 O O . LYS B 1 25 ? 7.168 14.039 9.969 1 96.19 25 LYS B O 1
ATOM 758 N N . ALA B 1 26 ? 6.918 13.094 8.016 1 96.5 26 ALA B N 1
ATOM 759 C CA . ALA B 1 26 ? 6.867 14.375 7.316 1 96.5 26 ALA B CA 1
ATOM 760 C C . ALA B 1 26 ? 5.715 15.234 7.824 1 96.5 26 ALA B C 1
ATOM 762 O O . ALA B 1 26 ? 5.871 16.438 8.016 1 96.5 26 ALA B O 1
ATOM 763 N N . LEU B 1 27 ? 4.656 14.609 8.062 1 97.62 27 LEU B N 1
ATOM 764 C CA . LEU B 1 27 ? 3.48 15.328 8.539 1 97.62 27 LEU B CA 1
ATOM 765 C C . LEU B 1 27 ? 3.646 15.75 9.992 1 97.62 27 LEU B C 1
ATOM 767 O O . LEU B 1 27 ? 3.312 16.875 10.359 1 97.62 27 LEU B O 1
ATOM 771 N N . ASP B 1 28 ? 4.16 14.883 10.766 1 97.25 28 ASP B N 1
ATOM 772 C CA . ASP B 1 28 ? 4.363 15.148 12.188 1 97.25 28 ASP B CA 1
ATOM 773 C C . ASP B 1 28 ? 5.352 16.297 12.398 1 97.25 28 ASP B C 1
ATOM 775 O O . ASP B 1 28 ? 5.328 16.953 13.438 1 97.25 28 ASP B O 1
ATOM 779 N N . ALA B 1 29 ? 6.164 16.516 11.484 1 97.44 29 ALA B N 1
ATOM 780 C CA . ALA B 1 29 ? 7.199 17.547 11.586 1 97.44 29 ALA B CA 1
ATOM 781 C C . ALA B 1 29 ? 6.617 18.938 11.344 1 97.44 29 ALA B C 1
ATOM 783 O O . ALA B 1 29 ? 7.27 19.953 11.633 1 97.44 29 ALA B O 1
ATOM 784 N N . LEU B 1 30 ? 5.488 19.047 10.852 1 97.75 30 LEU B N 1
ATOM 785 C CA . LEU B 1 30 ? 4.871 20.344 10.57 1 97.75 30 LEU B CA 1
ATOM 786 C C . LEU B 1 30 ? 4.379 21 11.852 1 97.75 30 LEU B C 1
ATOM 788 O O . LEU B 1 30 ? 3.805 20.344 12.719 1 97.75 30 LEU B O 1
ATOM 792 N N . PRO B 1 31 ? 4.566 22.297 11.938 1 97.38 31 PRO B N 1
ATOM 793 C CA . PRO B 1 31 ? 4.02 22.984 13.102 1 97.38 31 PRO B CA 1
ATOM 794 C C . PRO B 1 31 ? 2.5 22.875 13.203 1 97.38 31 PRO B C 1
ATOM 796 O O . PRO B 1 31 ? 1.806 22.938 12.18 1 97.38 31 PRO B O 1
ATOM 799 N N . GLY B 1 32 ? 2.076 22.578 14.422 1 97.19 32 GLY B N 1
ATOM 800 C CA . GLY B 1 32 ? 0.639 22.547 14.641 1 97.19 32 GLY B CA 1
ATOM 801 C C . GLY B 1 32 ? 0.033 21.172 14.422 1 97.19 32 GLY B C 1
ATOM 802 O O . GLY B 1 32 ? -1.153 20.953 14.68 1 97.19 32 GLY B O 1
ATOM 803 N N . VAL B 1 33 ? 0.771 20.297 13.898 1 97.62 33 VAL B N 1
ATOM 804 C CA . VAL B 1 33 ? 0.289 18.938 13.75 1 97.62 33 VAL B CA 1
ATOM 805 C C . VAL B 1 33 ? 0.453 18.188 15.07 1 97.62 33 VAL B C 1
ATOM 807 O O . VAL B 1 33 ? 1.519 18.234 15.688 1 97.62 33 VAL B O 1
ATOM 810 N N . THR B 1 34 ? -0.542 17.484 15.438 1 96.94 34 THR B N 1
ATOM 811 C CA . THR B 1 34 ? -0.501 16.766 16.703 1 96.94 34 THR B CA 1
ATOM 812 C C . THR B 1 34 ? -0.578 15.266 16.484 1 96.94 34 THR B C 1
ATOM 814 O O . THR B 1 34 ? -0.366 14.484 17.422 1 96.94 34 THR B O 1
ATOM 817 N N . GLY B 1 35 ? -0.956 14.859 15.203 1 96.69 35 GLY B N 1
ATOM 818 C CA . GLY B 1 35 ? -1.009 13.445 14.867 1 96.69 35 GLY B CA 1
ATOM 819 C C . GLY B 1 35 ? -1.235 13.195 13.391 1 96.69 35 GLY B C 1
ATOM 820 O O . GLY B 1 35 ? -1.964 13.938 12.734 1 96.69 35 GLY B O 1
ATOM 821 N N . ALA B 1 36 ? -0.593 12.141 12.883 1 96.81 36 ALA B N 1
ATOM 822 C CA . ALA B 1 36 ? -0.775 11.672 11.516 1 96.81 36 ALA B CA 1
ATOM 823 C C . ALA B 1 36 ? -0.822 10.148 11.453 1 96.81 36 ALA B C 1
ATOM 825 O O . ALA B 1 36 ? -0.004 9.469 12.078 1 96.81 36 ALA B O 1
ATOM 826 N N . GLN B 1 37 ? -1.824 9.711 10.734 1 94.69 37 GLN B N 1
ATOM 827 C CA . GLN B 1 37 ? -1.984 8.273 10.547 1 94.69 37 GLN B CA 1
ATOM 828 C C . GLN B 1 37 ? -2.266 7.934 9.086 1 94.69 37 GLN B C 1
ATOM 830 O O . GLN B 1 37 ? -3.193 8.477 8.484 1 94.69 37 GLN B O 1
ATOM 835 N N . VAL B 1 38 ? -1.451 7.062 8.562 1 90.81 38 VAL B N 1
ATOM 836 C CA . VAL B 1 38 ? -1.62 6.625 7.184 1 90.81 38 VAL B CA 1
ATOM 837 C C . VAL B 1 38 ? -2.355 5.285 7.152 1 90.81 38 VAL B C 1
ATOM 839 O O . VAL B 1 38 ? -1.962 4.336 7.84 1 90.81 38 VAL B O 1
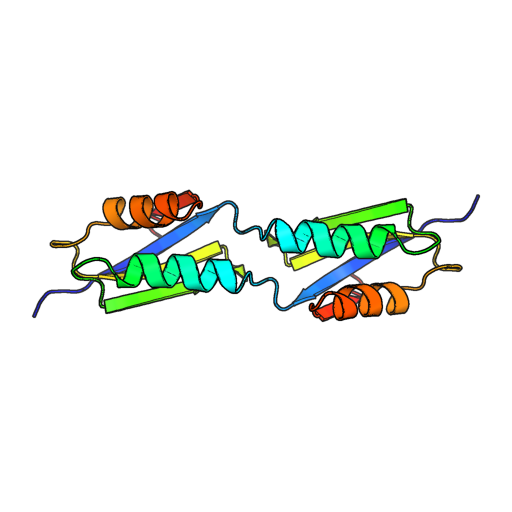ATOM 842 N N . HIS B 1 39 ? -3.396 5.32 6.465 1 85.62 39 HIS B N 1
ATOM 843 C CA . HIS B 1 39 ? -4.117 4.094 6.152 1 85.62 39 HIS B CA 1
ATOM 844 C C . HIS B 1 39 ? -3.857 3.654 4.715 1 85.62 39 HIS B C 1
ATOM 846 O O . HIS B 1 39 ? -4.617 4.004 3.809 1 85.62 39 HIS B O 1
ATOM 852 N N . PHE B 1 40 ? -2.891 2.924 4.613 1 77.56 40 PHE B N 1
ATOM 853 C CA . PHE B 1 40 ? -2.377 2.564 3.297 1 77.56 40 PHE B CA 1
ATOM 854 C C . PHE B 1 40 ? -3.416 1.779 2.504 1 77.56 40 PHE B C 1
ATOM 856 O O . PHE B 1 40 ? -3.67 2.08 1.336 1 77.56 40 PHE B O 1
ATOM 863 N N . GLU B 1 41 ? -4.043 0.85 3.17 1 71.06 41 GLU B N 1
ATOM 864 C CA . GLU B 1 41 ? -4.977 -0.054 2.508 1 71.06 41 GLU B CA 1
ATOM 865 C C . GLU B 1 41 ? -6.164 0.709 1.929 1 71.06 41 GLU B C 1
ATOM 867 O O . GLU B 1 41 ? -6.695 0.338 0.88 1 71.06 41 GLU B O 1
ATOM 872 N N . THR B 1 42 ? -6.48 1.77 2.598 1 77.62 42 THR B N 1
ATOM 873 C CA . THR B 1 42 ? -7.656 2.512 2.16 1 77.62 42 THR B CA 1
ATOM 874 C C . THR B 1 42 ? -7.25 3.801 1.451 1 77.62 42 THR B C 1
ATOM 876 O O . THR B 1 42 ? -8.102 4.637 1.14 1 77.62 42 THR B O 1
ATOM 879 N N . GLN B 1 43 ? -5.984 3.973 1.225 1 81.38 43 GLN B N 1
ATOM 880 C CA . GLN B 1 43 ? -5.449 5.141 0.53 1 81.38 43 GLN B CA 1
ATOM 881 C C . GLN B 1 43 ? -5.883 6.434 1.215 1 81.38 43 GLN B C 1
ATOM 883 O O . GLN B 1 43 ? -6.32 7.375 0.552 1 81.38 43 GLN B O 1
ATOM 888 N N . ARG B 1 44 ? -5.793 6.418 2.541 1 89.62 44 ARG B N 1
ATOM 889 C CA . ARG B 1 44 ? -6.207 7.586 3.312 1 89.62 44 ARG B CA 1
ATOM 890 C C . ARG B 1 44 ? -5.121 8 4.301 1 89.62 44 ARG B C 1
ATOM 892 O O . ARG B 1 44 ? -4.371 7.16 4.801 1 89.62 44 ARG B O 1
ATOM 899 N N . ILE B 1 45 ? -5.203 9.281 4.594 1 92.88 45 ILE B N 1
ATOM 900 C CA . ILE B 1 45 ? -4.344 9.867 5.613 1 92.88 45 ILE B CA 1
ATOM 901 C C . ILE B 1 45 ? -5.172 10.75 6.543 1 92.88 45 ILE B C 1
ATOM 903 O O . ILE B 1 45 ? -5.891 11.641 6.086 1 92.88 45 ILE B O 1
ATOM 907 N N . GLU B 1 46 ? -5.09 10.438 7.754 1 96.12 46 GLU B N 1
ATOM 908 C CA . GLU B 1 46 ? -5.719 11.281 8.766 1 96.12 46 GLU B CA 1
ATOM 909 C C . GLU B 1 46 ? -4.691 12.156 9.477 1 96.12 46 GLU B C 1
ATOM 911 O O . GLU B 1 46 ? -3.619 11.68 9.852 1 96.12 46 GLU B O 1
ATOM 916 N N . VAL B 1 47 ? -5.125 13.422 9.656 1 96.56 47 VAL B N 1
ATOM 917 C CA . VAL B 1 47 ? -4.195 14.344 10.305 1 96.56 47 VAL B CA 1
ATOM 918 C C . VAL B 1 47 ? -4.953 15.227 11.289 1 96.56 47 VAL B C 1
ATOM 920 O O . VAL B 1 47 ? -5.996 15.797 10.953 1 96.56 47 VAL B O 1
ATOM 923 N N . ASP B 1 48 ? -4.492 15.305 12.453 1 97.31 48 ASP B N 1
ATOM 924 C CA . ASP B 1 48 ? -4.926 16.297 13.43 1 97.31 48 ASP B CA 1
ATOM 925 C C . ASP B 1 48 ? -3.975 17.484 13.461 1 97.31 48 ASP B C 1
ATOM 927 O O . ASP B 1 48 ? -2.771 17.328 13.68 1 97.31 48 ASP B O 1
ATOM 931 N N . HIS B 1 49 ? -4.578 18.672 13.234 1 97.25 49 HIS B N 1
ATOM 932 C CA . HIS B 1 49 ? -3.699 19.828 13.125 1 97.25 49 HIS B CA 1
ATOM 933 C C . HIS B 1 49 ? -4.449 21.125 13.43 1 97.25 49 HIS B C 1
ATOM 935 O O . HIS B 1 49 ? -5.68 21.156 13.422 1 97.25 49 HIS B O 1
ATOM 941 N N . ASP B 1 50 ? -3.623 22.188 13.766 1 97.31 50 ASP B N 1
ATOM 942 C CA . ASP B 1 50 ? -4.117 23.562 13.836 1 97.31 50 ASP B CA 1
ATOM 943 C C . ASP B 1 50 ? -4.148 24.203 12.453 1 97.31 50 ASP B C 1
ATOM 945 O O . ASP B 1 50 ? -3.1 24.516 11.883 1 97.31 50 ASP B O 1
ATOM 949 N N . PRO B 1 51 ? -5.395 24.406 12 1 95.31 51 PRO B N 1
ATOM 950 C CA . PRO B 1 51 ? -5.484 24.906 10.633 1 95.31 51 PRO B CA 1
ATOM 951 C C . PRO B 1 51 ? -4.965 26.328 10.492 1 95.31 51 PRO B C 1
ATOM 953 O O . PRO B 1 51 ? -4.691 26.797 9.375 1 95.31 51 PRO B O 1
ATOM 956 N N . GLN B 1 52 ? -4.824 27 11.539 1 96.06 52 GLN B N 1
ATOM 957 C CA . GLN B 1 52 ? -4.27 28.344 11.492 1 96.06 52 GLN B CA 1
ATOM 958 C C . GLN B 1 52 ? -2.75 28.312 11.352 1 96.06 52 GLN B C 1
ATOM 960 O O . GLN B 1 52 ? -2.143 29.281 10.898 1 96.06 52 GLN B O 1
ATOM 965 N N . THR B 1 53 ? -2.164 27.281 11.68 1 97.31 53 THR B N 1
ATOM 966 C CA . THR B 1 53 ? -0.717 27.109 11.641 1 97.31 53 THR B CA 1
ATOM 967 C C . THR B 1 53 ? -0.306 26.312 10.406 1 97.31 53 THR B C 1
ATOM 969 O O . THR B 1 53 ? 0.625 26.688 9.695 1 97.31 53 THR B O 1
ATOM 972 N N . THR B 1 54 ? -0.936 25.219 10.195 1 97.38 54 THR B N 1
ATOM 973 C CA . THR B 1 54 ? -0.739 24.328 9.055 1 97.38 54 THR B CA 1
ATOM 974 C C . THR B 1 54 ? -2.062 24.047 8.352 1 97.38 54 THR B C 1
ATOM 976 O O . THR B 1 54 ? -2.955 23.406 8.914 1 97.38 54 THR B O 1
ATOM 979 N N . THR B 1 55 ? -2.121 24.484 7.141 1 95.94 55 THR B N 1
ATOM 980 C CA . THR B 1 55 ? -3.352 24.328 6.371 1 95.94 55 THR B CA 1
ATOM 981 C C . THR B 1 55 ? -3.412 22.953 5.711 1 95.94 55 THR B C 1
ATOM 983 O O . THR B 1 55 ? -2.422 22.219 5.699 1 95.94 55 THR B O 1
ATOM 986 N N . ALA B 1 56 ? -4.559 22.656 5.082 1 95.06 56 ALA B N 1
ATOM 987 C CA . ALA B 1 56 ? -4.707 21.422 4.324 1 95.06 56 ALA B CA 1
ATOM 988 C C . ALA B 1 56 ? -3.754 21.391 3.133 1 95.06 56 ALA B C 1
ATOM 990 O O . ALA B 1 56 ? -3.219 20.328 2.785 1 95.06 56 ALA B O 1
ATOM 991 N N . GLN B 1 57 ? -3.598 22.547 2.561 1 95.81 57 GLN B N 1
ATOM 992 C CA . GLN B 1 57 ? -2.691 22.625 1.421 1 95.81 57 GLN B CA 1
ATOM 993 C C . GLN B 1 57 ? -1.249 22.359 1.847 1 95.81 57 GLN B C 1
ATOM 995 O O . GLN B 1 57 ? -0.483 21.734 1.112 1 95.81 57 GLN B O 1
ATOM 1000 N N . ASP B 1 58 ? -0.921 22.797 2.967 1 96.81 58 ASP B N 1
ATOM 1001 C CA . ASP B 1 58 ? 0.402 22.516 3.514 1 96.81 58 ASP B CA 1
ATOM 1002 C C . ASP B 1 58 ? 0.609 21 3.686 1 96.81 58 ASP B C 1
ATOM 1004 O O . ASP B 1 58 ? 1.697 20.484 3.422 1 96.81 58 ASP B O 1
ATOM 1008 N N . LEU B 1 59 ? -0.427 20.359 4.195 1 96.81 59 LEU B N 1
ATOM 1009 C CA . LEU B 1 59 ? -0.372 18.922 4.363 1 96.81 59 LEU B CA 1
ATOM 1010 C C . LEU B 1 59 ? -0.151 18.219 3.025 1 96.81 59 LEU B C 1
ATOM 1012 O O . LEU B 1 59 ? 0.694 17.328 2.918 1 96.81 59 LEU B O 1
ATOM 1016 N N . VAL B 1 60 ? -0.871 18.625 2.029 1 95.25 60 VAL B N 1
ATOM 1017 C CA . VAL B 1 60 ? -0.776 18.047 0.691 1 95.25 60 VAL B CA 1
ATOM 1018 C C . VAL B 1 60 ? 0.639 18.234 0.147 1 95.25 60 VAL B C 1
ATOM 1020 O O . VAL B 1 60 ? 1.222 17.297 -0.416 1 95.25 60 VAL B O 1
ATOM 1023 N N . GLU B 1 61 ? 1.174 19.344 0.387 1 96.31 61 GLU B N 1
ATOM 1024 C CA . GLU B 1 61 ? 2.518 19.656 -0.095 1 96.31 61 GLU B CA 1
ATOM 1025 C C . GLU B 1 61 ? 3.568 18.812 0.624 1 96.31 61 GLU B C 1
ATOM 1027 O O . GLU B 1 61 ? 4.551 18.391 0.016 1 96.31 61 GLU B O 1
ATOM 1032 N N . ALA B 1 62 ? 3.383 18.609 1.845 1 96.44 62 ALA B N 1
ATOM 1033 C CA . ALA B 1 62 ? 4.301 17.766 2.605 1 96.44 62 ALA B CA 1
ATOM 1034 C C . ALA B 1 62 ? 4.309 16.344 2.072 1 96.44 62 ALA B C 1
ATOM 1036 O O . ALA B 1 62 ? 5.367 15.727 1.932 1 96.44 62 ALA B O 1
ATOM 1037 N N . VAL B 1 63 ? 3.143 15.828 1.8 1 93.12 63 VAL B N 1
ATOM 1038 C CA . VAL B 1 63 ? 3.006 14.484 1.242 1 93.12 63 VAL B CA 1
ATOM 1039 C C . VAL B 1 63 ? 3.676 14.422 -0.129 1 93.12 63 VAL B C 1
ATOM 1041 O O . VAL B 1 63 ? 4.371 13.453 -0.445 1 93.12 63 VAL B O 1
ATOM 1044 N N . ALA B 1 64 ? 3.518 15.484 -0.903 1 92.12 64 ALA B N 1
ATOM 1045 C CA . ALA B 1 64 ? 4.133 15.555 -2.225 1 92.12 64 ALA B CA 1
ATOM 1046 C C . ALA B 1 64 ? 5.656 15.57 -2.123 1 92.12 64 ALA B C 1
ATOM 1048 O O . ALA B 1 64 ? 6.344 14.945 -2.932 1 92.12 64 ALA B O 1
ATOM 1049 N N . LYS B 1 65 ? 6.121 16.188 -1.17 1 93.44 65 LYS B N 1
ATOM 1050 C CA . LYS B 1 65 ? 7.562 16.328 -0.977 1 93.44 65 LYS B CA 1
ATOM 1051 C C . LYS B 1 65 ? 8.203 14.961 -0.707 1 93.44 65 LYS B C 1
ATOM 1053 O O . LYS B 1 65 ? 9.367 14.742 -1.051 1 93.44 65 LYS B O 1
ATOM 1058 N N . VAL B 1 66 ? 7.41 14.125 -0.108 1 88.5 66 VAL B N 1
ATOM 1059 C CA . VAL B 1 66 ? 7.98 12.812 0.197 1 88.5 66 VAL B CA 1
ATOM 1060 C C . VAL B 1 66 ? 7.727 11.859 -0.965 1 88.5 66 VAL B C 1
ATOM 1062 O O . VAL B 1 66 ? 8.148 10.695 -0.924 1 88.5 66 VAL B O 1
ATOM 1065 N N . GLY B 1 67 ? 7.02 12.328 -2.002 1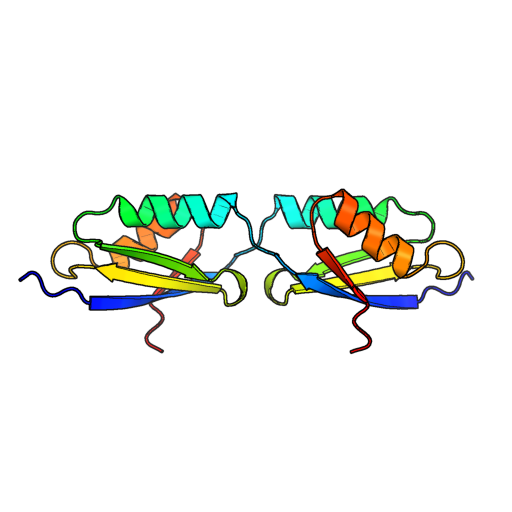 84.94 67 GLY B N 1
ATOM 1066 C CA . GLY B 1 67 ? 6.977 11.547 -3.225 1 84.94 67 GLY B CA 1
ATOM 1067 C C . GLY B 1 67 ? 5.602 10.977 -3.521 1 84.94 67 GLY B C 1
ATOM 1068 O O . GLY B 1 67 ? 5.457 10.094 -4.371 1 84.94 67 GLY B O 1
ATOM 1069 N N . TYR B 1 68 ? 4.559 11.516 -2.785 1 84 68 TYR B N 1
ATOM 1070 C CA . TYR B 1 68 ? 3.223 10.969 -2.998 1 84 68 TYR B CA 1
ATOM 1071 C C . TYR B 1 68 ? 2.225 12.078 -3.305 1 84 68 TYR B C 1
ATOM 1073 O O . TYR B 1 68 ? 2.451 13.242 -2.953 1 84 68 TYR B O 1
ATOM 1081 N N . THR B 1 69 ? 1.225 11.625 -3.945 1 89.5 69 THR B N 1
ATOM 1082 C CA . THR B 1 69 ? 0.159 12.57 -4.25 1 89.5 69 THR B CA 1
ATOM 1083 C C . THR B 1 69 ? -1.016 12.391 -3.295 1 89.5 69 THR B C 1
ATOM 1085 O O . THR B 1 69 ? -1.396 11.266 -2.973 1 89.5 69 THR B O 1
ATOM 1088 N N . ALA B 1 70 ? -1.396 13.539 -2.793 1 91.12 70 ALA B N 1
ATOM 1089 C CA . ALA B 1 70 ? -2.561 13.531 -1.913 1 91.12 70 ALA B CA 1
ATOM 1090 C C . ALA B 1 70 ? -3.482 14.711 -2.213 1 91.12 70 ALA B C 1
ATOM 1092 O O . ALA B 1 70 ? -3.053 15.711 -2.789 1 91.12 70 ALA B O 1
ATOM 1093 N N . ARG B 1 71 ? -4.742 14.539 -1.928 1 91.25 71 ARG B N 1
ATOM 1094 C CA . ARG B 1 71 ? -5.746 15.586 -2.059 1 91.25 71 ARG B CA 1
ATOM 1095 C C . ARG B 1 71 ? -6.676 15.609 -0.85 1 91.25 71 ARG B C 1
ATOM 1097 O O . ARG B 1 71 ? -6.988 14.562 -0.279 1 91.25 71 ARG B O 1
ATOM 1104 N N . PRO B 1 72 ? -6.996 16.844 -0.452 1 85.69 72 PRO B N 1
ATOM 1105 C CA . PRO B 1 72 ? -7.969 16.891 0.643 1 85.69 72 PRO B CA 1
ATOM 1106 C C . PRO B 1 72 ? -9.266 16.172 0.312 1 85.69 72 PRO B C 1
ATOM 1108 O O . PRO B 1 72 ? -9.742 16.219 -0.827 1 85.69 72 PRO B O 1
ATOM 1111 N N . SER B 1 73 ? -9.594 15.156 1.202 1 77 73 SER B N 1
ATOM 1112 C CA . SER B 1 73 ? -10.859 14.469 1.005 1 77 73 SER B CA 1
ATOM 1113 C C . SER B 1 73 ? -11.914 14.945 2.004 1 77 73 SER B C 1
ATOM 1115 O O . SER B 1 73 ? -11.586 15.242 3.156 1 77 73 SER B O 1
ATOM 1117 N N . ALA B 1 74 ? -12.883 15.797 1.654 1 63.75 74 ALA B N 1
ATOM 1118 C CA . ALA B 1 74 ? -13.961 16.188 2.562 1 63.75 74 ALA B CA 1
ATOM 1119 C C . ALA B 1 74 ? -14.523 14.961 3.293 1 63.75 74 ALA B C 1
ATOM 1121 O O . ALA B 1 74 ? -14.914 15.055 4.461 1 63.75 74 ALA B O 1
ATOM 1122 N N . PHE B 1 75 ? -14.859 13.891 2.6 1 51.16 75 PHE B N 1
ATOM 1123 C CA . PHE B 1 75 ? -15.508 12.688 3.115 1 51.16 75 PHE B CA 1
ATOM 1124 C C . PHE B 1 75 ? -14.711 11.445 2.729 1 51.16 75 PHE B C 1
ATOM 1126 O O . PHE B 1 75 ? -14.047 11.422 1.689 1 51.16 75 PHE B O 1
#

Foldseek 3Di:
DPDDDDDDDDDPPPDPPVLQVQLFVLQCPFPFWDGWGDDPVVRDIDTGGDCVRANPVNSQVSSVVSPDGDDDDPD/DPDDDDDDDDDPDPDPPVLQVQLFVLQCPFPFWDGWGDDPVVRDIDTHGDCVRANPVNSQVSNVVSPDGDDDDPD

Sequence (150 aa):
MTATTHTLLRAEGFSCPSCVRKIEKALDALPGVTGAQVHFETQRIEVDHDPQTTTAQDLVEAVAKVGYTARPSAFMTATTHTLLRAEGFSCPSCVRKIEKALDALPGVTGAQVHFETQRIEVDHDPQTTTAQDLVEAVAKVGYTARPSAF

Radius of gyration: 19.2 Å; Cα contacts (8 Å, |Δi|>4): 298; chains: 2; bounding box: 26×57×48 Å